Protein AF-A0A6N6WRE5-F1 (afdb_monomer)

Foldseek 3Di:
DQVVQQQDDDPPVCNVCHGPNRVVVVVVVVVVVVVVVCVVPVVVVVVVLLVLLVCLQVVQLVSLVVLLVVLVVCVVVPCSCSSLVCQAQNPSHHHRHPVVVCVVCVVVVVPDPDDCCVVPVSCLNVCSVVVVPPPPPPSD

Secondary structure (DSSP, 8-state):
-HHHHTT-PPPGGGGGGTTHHHHHHHHHHHHHHHHHHHHHHHHHHHHHHHHHHHHHHHTHHHHHHHHHHHHHHHGGGTTHHHHHHHHHTSTTTSTT-HHHHHHHHHHHHHH--S-HHHH-GGGGGGGGGGGGSTT-TT--

Mean predicted aligned error: 8.56 Å

Solvent-accessible surface area (backbone atoms only — not comparable to full-atom values): 7954 Å² total; per-residue (Å²): 106,56,100,75,38,32,88,46,86,56,61,82,94,49,47,89,40,45,31,67,57,43,28,49,57,54,46,52,64,50,46,55,56,50,50,56,51,43,67,68,48,45,60,58,53,49,52,50,52,51,51,48,40,52,47,34,63,75,47,47,48,61,13,45,50,52,51,48,51,50,36,61,73,23,50,92,74,60,55,21,55,70,57,53,44,32,36,42,59,23,62,57,68,36,78,62,1,47,58,51,46,49,66,73,43,47,67,61,59,72,74,48,90,67,58,59,66,78,79,41,57,68,55,49,62,71,47,54,85,51,66,82,56,81,79,66,91,70,64,103

InterPro domains:
  IPR003352 Phosphotransferase system, EIIC [PF02378] (1-139)
  IPR013013 Phosphotransferase system, EIIC component, type 1 [PS51103] (1-140)
  IPR050429 Phosphotransferase System Glucose-Specific EIICBA [PTHR30009] (1-139)

pLDDT: mean 83.6, std 12.48, range [40.41, 95.88]

Organism: Escherichia coli (NCBI:txid562)

Sequence (140 aa):
LHNRLFDKKLPVFLGIFQGTSYVVIIAFLVMIHCAWLTLLGWPKVQMGIESLQAFLRSAGALGVWVYTFLERILIPTGLHHFIYGQFIFGPAAVEGGIQMYWAQHLQEFSLSAEPLKSLFPEGGFALHGNSKIFGAVGIS

Nearest PDB structures (foldseek):
  7x9s-assembly1_A  TM=2.521E-01  e=9.474E+00  Listeria monocytogenes

Structure (mmCIF, N/CA/C/O backbone):
data_AF-A0A6N6WRE5-F1
#
_entry.id   AF-A0A6N6WRE5-F1
#
loop_
_atom_site.group_PDB
_atom_site.id
_atom_site.type_symbol
_atom_site.label_atom_id
_atom_site.label_alt_id
_atom_site.label_comp_id
_atom_site.label_asym_id
_atom_site.label_entity_id
_atom_site.label_seq_id
_atom_site.pdbx_PDB_ins_code
_atom_site.Cartn_x
_atom_site.Cartn_y
_atom_site.Cartn_z
_atom_site.occupancy
_atom_site.B_iso_or_equiv
_atom_site.auth_seq_id
_atom_site.auth_comp_id
_atom_site.auth_asym_id
_atom_site.auth_atom_id
_atom_site.pdbx_PDB_model_num
ATOM 1 N N . LEU A 1 1 ? -19.683 2.654 17.064 1.00 85.50 1 LEU A N 1
ATOM 2 C CA . LEU A 1 1 ? -19.979 2.075 18.399 1.00 85.50 1 LEU A CA 1
ATOM 3 C C . LEU A 1 1 ? -19.751 3.084 19.518 1.00 85.50 1 LEU A C 1
ATOM 5 O O . LEU A 1 1 ? -20.697 3.359 20.241 1.00 85.50 1 LEU A O 1
ATOM 9 N N . HIS A 1 2 ? -18.561 3.688 19.603 1.00 88.38 2 HIS A N 1
ATOM 10 C CA . HIS A 1 2 ? -18.204 4.670 20.636 1.00 88.38 2 HIS A CA 1
ATOM 11 C C . HIS A 1 2 ? -19.246 5.786 20.833 1.00 88.38 2 HIS A C 1
ATOM 13 O O . HIS A 1 2 ? -19.867 5.849 21.887 1.00 88.38 2 HIS A O 1
ATOM 19 N N . ASN A 1 3 ? -19.556 6.553 19.780 1.00 89.31 3 ASN A N 1
ATOM 20 C CA . ASN A 1 3 ? -20.493 7.691 19.836 1.00 89.31 3 ASN A CA 1
ATOM 21 C C . ASN A 1 3 ? -21.920 7.344 20.304 1.00 89.31 3 ASN A C 1
ATOM 23 O O . ASN A 1 3 ? -22.699 8.245 20.579 1.00 89.31 3 ASN A O 1
ATOM 27 N N . ARG A 1 4 ? -22.299 6.058 20.338 1.00 86.50 4 ARG A N 1
ATOM 28 C CA . ARG A 1 4 ? -23.635 5.615 20.773 1.00 86.50 4 ARG A CA 1
ATOM 29 C C . ARG A 1 4 ? -23.640 4.893 22.119 1.00 86.50 4 ARG A C 1
ATOM 31 O O . ARG A 1 4 ? -24.689 4.825 22.747 1.00 86.50 4 ARG A O 1
ATOM 38 N N . LEU A 1 5 ? -22.524 4.288 22.521 1.00 89.06 5 LEU A N 1
ATOM 39 C CA . LEU A 1 5 ? -22.469 3.395 23.684 1.00 89.06 5 LEU A CA 1
ATOM 40 C C . LEU A 1 5 ? -21.668 3.977 24.851 1.00 89.06 5 LEU A C 1
ATOM 42 O O . LEU A 1 5 ? -21.812 3.475 25.958 1.00 89.06 5 LEU A O 1
ATOM 46 N N . PHE A 1 6 ? -20.871 5.024 24.627 1.00 87.19 6 PHE A N 1
ATOM 47 C CA . PHE A 1 6 ? -20.009 5.609 25.653 1.00 87.19 6 PHE A CA 1
ATOM 48 C C . PHE A 1 6 ? -20.802 6.198 26.834 1.00 87.19 6 PHE A C 1
ATOM 50 O O . PHE A 1 6 ? -20.619 5.763 27.965 1.00 87.19 6 PHE A O 1
ATOM 57 N N . ASP A 1 7 ? -21.761 7.091 26.573 1.00 85.88 7 ASP A N 1
ATOM 58 C CA . ASP A 1 7 ? -22.570 7.738 27.624 1.00 85.88 7 ASP A CA 1
ATOM 59 C C . ASP A 1 7 ? -23.784 6.905 28.077 1.00 85.88 7 ASP A C 1
ATOM 61 O O . ASP A 1 7 ? -24.678 7.390 28.779 1.00 85.88 7 ASP A O 1
ATOM 65 N N . LYS A 1 8 ? -23.869 5.634 27.661 1.00 84.31 8 LYS A N 1
ATOM 66 C CA . LYS A 1 8 ? -25.026 4.795 27.972 1.00 84.31 8 LYS A CA 1
ATOM 67 C C . LYS A 1 8 ? -24.986 4.369 29.440 1.00 84.31 8 LYS A C 1
ATOM 69 O O . LYS A 1 8 ? -24.153 3.559 29.843 1.00 84.31 8 LYS A O 1
ATOM 74 N N . LYS A 1 9 ? -25.944 4.862 30.231 1.00 82.25 9 LYS A N 1
ATOM 75 C CA . LYS A 1 9 ? -26.107 4.444 31.629 1.00 82.25 9 LYS A CA 1
ATOM 76 C C . LYS A 1 9 ? -26.577 2.991 31.707 1.00 82.25 9 LYS A C 1
ATOM 78 O O . LYS A 1 9 ? -27.608 2.621 31.147 1.00 82.25 9 LYS A O 1
ATOM 83 N N . LEU A 1 10 ? -25.802 2.182 32.419 1.00 83.25 10 LEU A N 1
ATOM 84 C CA . LEU A 1 10 ? -26.109 0.795 32.761 1.00 83.25 10 LEU A CA 1
ATOM 85 C C . LEU A 1 10 ? -26.764 0.707 34.152 1.00 83.25 10 LEU A C 1
ATOM 87 O O . LEU A 1 10 ? -26.573 1.613 34.968 1.00 83.25 10 LEU A O 1
ATOM 91 N N . PRO A 1 11 ? -27.501 -0.378 34.451 1.00 84.56 11 PRO A N 1
ATOM 92 C CA . PRO A 1 11 ? -28.032 -0.639 35.789 1.00 84.56 11 PRO A CA 1
ATOM 93 C C . PRO A 1 11 ? -26.937 -0.619 36.864 1.00 84.56 11 PRO A C 1
ATOM 95 O O . PRO A 1 11 ? -25.784 -0.931 36.575 1.00 84.56 11 PRO A O 1
ATOM 98 N N . VAL A 1 12 ? -27.304 -0.318 38.115 1.00 79.56 12 VAL A N 1
ATOM 99 C CA . VAL A 1 12 ? -26.364 -0.095 39.236 1.00 79.56 12 VAL A CA 1
ATOM 100 C C . VAL A 1 12 ? -25.351 -1.239 39.410 1.00 79.56 12 VAL A C 1
ATOM 102 O O . VAL A 1 12 ? -24.171 -0.982 39.623 1.00 79.56 12 VAL A O 1
ATOM 105 N N . PHE A 1 13 ? -25.769 -2.493 39.223 1.00 82.38 13 PHE A N 1
ATOM 106 C CA . PHE A 1 13 ? -24.895 -3.669 39.342 1.00 82.38 13 PHE A CA 1
ATOM 107 C C . PHE A 1 13 ? -23.854 -3.810 38.209 1.00 82.38 13 PHE A C 1
ATOM 109 O O . PHE A 1 13 ? -22.841 -4.476 38.393 1.00 82.38 13 PHE A O 1
ATOM 116 N N . LEU A 1 14 ? -24.066 -3.166 37.055 1.00 81.56 14 LEU A N 1
ATOM 117 C CA . LEU A 1 14 ? -23.109 -3.087 35.938 1.00 81.56 14 LEU A CA 1
ATOM 118 C C . LEU A 1 14 ? -22.449 -1.705 35.834 1.00 81.56 14 LEU A C 1
ATOM 120 O O . LEU A 1 14 ? -21.769 -1.421 34.847 1.00 81.56 14 LEU A O 1
ATOM 124 N N . GLY A 1 15 ? -22.636 -0.839 36.837 1.00 78.75 15 GLY A N 1
ATOM 125 C CA . GLY A 1 15 ? -22.109 0.528 36.847 1.00 78.75 15 GLY A CA 1
ATOM 126 C C . GLY A 1 15 ? -20.594 0.594 36.636 1.00 78.75 15 GLY A C 1
ATOM 127 O O . GLY A 1 15 ? -20.116 1.492 35.951 1.00 78.75 15 GLY A O 1
ATOM 128 N N . ILE A 1 16 ? -19.858 -0.411 37.123 1.00 83.69 16 ILE A N 1
ATOM 129 C CA . ILE A 1 16 ? -18.397 -0.531 36.976 1.00 83.69 16 ILE A CA 1
ATOM 130 C C . ILE A 1 16 ? -17.920 -0.679 35.522 1.00 83.69 16 ILE A C 1
ATOM 132 O O . ILE A 1 16 ? -16.762 -0.397 35.231 1.00 83.69 16 ILE A O 1
ATOM 136 N N . PHE A 1 17 ? -18.789 -1.114 34.604 1.00 84.69 17 PHE A N 1
ATOM 137 C CA . PHE A 1 17 ? -18.437 -1.322 33.197 1.00 84.69 17 PHE A CA 1
ATOM 138 C C . PHE A 1 17 ? -18.861 -0.163 32.288 1.00 84.69 17 PHE A C 1
ATOM 140 O O . PHE A 1 17 ? -18.645 -0.252 31.084 1.00 84.69 17 PHE A O 1
ATOM 147 N N . GLN A 1 18 ? -19.459 0.912 32.811 1.00 85.12 18 GLN A N 1
ATOM 148 C CA . GLN A 1 18 ? -19.885 2.065 32.004 1.00 85.12 18 GLN A CA 1
ATOM 149 C C . GLN A 1 18 ? -18.706 2.785 31.319 1.00 85.12 18 GLN A C 1
ATOM 151 O O . GLN A 1 18 ? -17.546 2.633 31.702 1.00 85.12 18 GLN A O 1
ATOM 156 N N . GLY A 1 19 ? -19.000 3.580 30.285 1.00 86.69 19 GLY A N 1
ATOM 157 C CA . GLY A 1 19 ? -17.9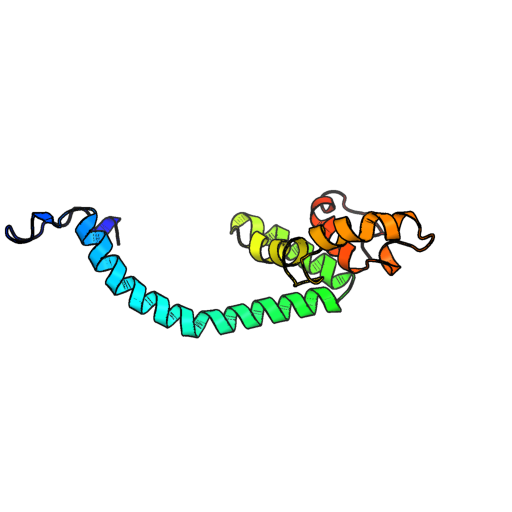82 4.298 29.516 1.00 86.69 19 GLY A CA 1
ATOM 158 C C . GLY A 1 19 ? -17.229 3.386 28.545 1.00 86.69 19 GLY A C 1
ATOM 159 O O . GLY A 1 19 ? -17.821 2.553 27.854 1.00 86.69 19 GLY A O 1
ATOM 160 N N . THR A 1 20 ? -15.905 3.540 28.480 1.00 89.44 20 THR A N 1
ATOM 161 C CA . THR A 1 20 ? -15.040 2.844 27.513 1.00 89.44 20 THR A CA 1
ATOM 162 C C . THR A 1 20 ? -15.145 1.321 27.600 1.00 89.44 20 THR A C 1
ATOM 164 O O . THR A 1 20 ? -15.214 0.660 26.564 1.00 89.44 20 THR A O 1
ATOM 167 N N . SER A 1 21 ? -15.212 0.754 28.808 1.00 90.19 21 SER A N 1
ATOM 168 C CA . SER A 1 21 ? -15.256 -0.701 29.012 1.00 90.19 21 SER A CA 1
ATOM 169 C C . SER A 1 21 ? -16.469 -1.340 28.330 1.00 90.19 21 SER A C 1
ATOM 171 O O . SER A 1 21 ? -16.330 -2.336 27.621 1.00 90.19 21 SER A O 1
ATOM 173 N N . TYR A 1 22 ? -17.649 -0.728 28.447 1.00 89.75 22 TYR A N 1
ATOM 174 C CA . TYR A 1 22 ? -18.863 -1.190 27.775 1.00 89.75 22 TYR A CA 1
ATOM 175 C C . TYR A 1 22 ? -18.748 -1.103 26.249 1.00 89.75 22 TYR A C 1
ATOM 177 O O . TYR A 1 22 ? -19.135 -2.039 25.546 1.00 89.75 22 TYR A O 1
ATOM 185 N N . VAL A 1 23 ? -18.167 -0.017 25.724 1.00 92.69 23 VAL A N 1
ATOM 186 C CA . VAL A 1 23 ? -17.923 0.131 24.279 1.00 92.69 23 VAL A CA 1
ATOM 187 C C . VAL A 1 23 ? -17.030 -0.996 23.768 1.00 92.69 23 VAL A C 1
ATOM 189 O O . VAL A 1 23 ? -17.345 -1.578 22.732 1.00 92.69 23 VAL A O 1
ATOM 192 N N . VAL A 1 24 ? -15.951 -1.322 24.485 1.00 92.44 24 VAL A N 1
ATOM 193 C CA . VAL A 1 24 ? -14.999 -2.374 24.097 1.00 92.44 24 VAL A CA 1
ATOM 194 C C . VAL A 1 24 ? -15.650 -3.755 24.128 1.00 92.44 24 VAL A C 1
ATOM 196 O O . VAL A 1 24 ? -15.490 -4.505 23.169 1.00 92.44 24 VAL A O 1
ATOM 199 N N . ILE A 1 25 ? -16.435 -4.081 25.159 1.00 92.44 25 ILE A N 1
ATOM 200 C CA . ILE A 1 25 ? -17.138 -5.375 25.258 1.00 92.44 25 ILE A CA 1
ATOM 201 C C . ILE A 1 25 ? -18.079 -5.575 24.065 1.00 92.44 25 ILE A C 1
ATOM 203 O O . ILE A 1 25 ? -18.056 -6.615 23.408 1.00 92.44 25 ILE A O 1
ATOM 207 N N . ILE A 1 26 ? -18.894 -4.567 23.748 1.00 93.56 26 ILE A N 1
ATOM 208 C CA . ILE A 1 26 ? -19.810 -4.655 22.607 1.00 93.56 26 ILE A CA 1
ATOM 209 C C . ILE A 1 26 ? -19.036 -4.661 21.287 1.00 93.56 26 ILE A C 1
ATOM 211 O O . ILE A 1 26 ? -19.379 -5.419 20.381 1.00 93.56 26 ILE A O 1
ATOM 215 N N . ALA A 1 27 ? -17.976 -3.858 21.170 1.00 94.50 27 ALA A N 1
ATOM 216 C CA . ALA A 1 27 ? -17.115 -3.863 19.994 1.00 94.50 27 ALA A CA 1
ATOM 217 C C . ALA A 1 27 ? -16.486 -5.231 19.757 1.00 94.50 27 ALA A C 1
ATOM 219 O O . ALA A 1 27 ? -16.507 -5.684 18.6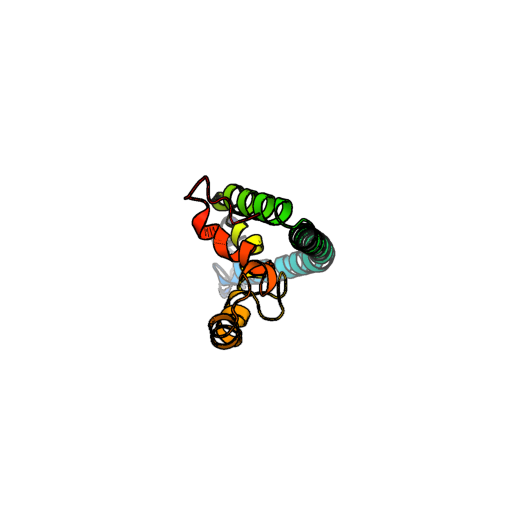22 1.00 94.50 27 ALA A O 1
ATOM 220 N N . PHE A 1 28 ? -16.022 -5.928 20.791 1.00 95.00 28 PHE A N 1
ATOM 221 C CA . PHE A 1 28 ? -15.485 -7.280 20.666 1.00 95.00 28 PHE A CA 1
ATOM 222 C C . PHE A 1 28 ? -16.500 -8.241 20.025 1.00 95.00 28 PHE A C 1
ATOM 224 O O . PHE A 1 28 ? -16.187 -8.892 19.031 1.00 95.00 28 PHE A O 1
ATOM 231 N N . LEU A 1 29 ? -17.745 -8.258 20.513 1.00 94.88 29 LEU A N 1
ATOM 232 C CA . LEU A 1 29 ? -18.807 -9.108 19.957 1.00 94.88 29 LEU A CA 1
ATOM 233 C C . LEU A 1 29 ? -19.158 -8.749 18.503 1.00 94.88 29 LEU A C 1
ATOM 235 O O . LEU A 1 29 ? -19.385 -9.630 17.670 1.00 94.88 29 LEU A O 1
ATOM 239 N N . VAL A 1 30 ? -19.183 -7.455 18.174 1.00 95.69 30 VAL A N 1
ATOM 240 C CA . VAL A 1 30 ? -19.415 -6.985 16.799 1.00 95.69 30 VAL A CA 1
ATOM 241 C C . VAL A 1 30 ? -18.238 -7.351 15.891 1.00 95.69 30 VAL A C 1
ATOM 243 O O . VAL A 1 30 ? -18.446 -7.796 14.764 1.00 95.69 30 VAL A O 1
ATOM 246 N N . MET A 1 31 ? -17.007 -7.227 16.385 1.00 95.56 31 MET A N 1
ATOM 247 C CA . MET A 1 31 ? -15.796 -7.511 15.619 1.00 95.56 31 MET A CA 1
ATOM 248 C C . MET A 1 31 ? -15.667 -8.985 15.241 1.00 95.56 31 MET A C 1
ATOM 250 O O . MET A 1 31 ? -15.096 -9.259 14.193 1.00 95.56 31 MET A O 1
ATOM 254 N N . ILE A 1 32 ? -16.247 -9.920 16.001 1.00 95.88 32 ILE A N 1
ATOM 255 C CA . ILE A 1 32 ? -16.324 -11.338 15.602 1.00 95.88 32 ILE A CA 1
ATOM 256 C C . ILE A 1 32 ? -17.085 -11.489 14.276 1.00 95.88 32 ILE A C 1
ATOM 258 O O . ILE A 1 32 ? -16.618 -12.165 13.360 1.00 95.88 32 ILE A O 1
ATOM 262 N N . HIS A 1 33 ? -18.226 -10.812 14.138 1.00 94.62 33 HIS A N 1
ATOM 263 C CA . HIS A 1 33 ? -19.023 -10.851 12.911 1.00 94.62 33 HIS A CA 1
ATOM 264 C C . HIS A 1 33 ? -18.301 -10.145 11.760 1.00 94.62 33 HIS A C 1
ATOM 266 O O . HIS A 1 33 ? -18.250 -10.670 10.649 1.00 94.62 33 HIS A O 1
ATOM 272 N N . CYS A 1 34 ? -17.686 -8.987 12.028 1.00 95.69 34 CYS A N 1
ATOM 273 C CA . CYS A 1 34 ? -16.859 -8.298 11.039 1.00 95.69 34 CYS A CA 1
ATOM 274 C C . CYS A 1 34 ? -15.694 -9.179 10.568 1.00 95.69 34 CYS A C 1
ATOM 276 O O . CYS A 1 34 ? -15.450 -9.258 9.371 1.00 95.69 34 CYS A O 1
ATOM 278 N N . ALA A 1 35 ? -15.004 -9.871 11.477 1.00 95.00 35 ALA A N 1
ATOM 279 C CA . ALA A 1 35 ? -13.900 -10.765 11.143 1.00 95.00 35 ALA A CA 1
ATOM 280 C C . ALA A 1 35 ? -14.365 -11.919 10.250 1.00 95.00 35 ALA A C 1
ATOM 282 O O . ALA A 1 35 ? -13.709 -12.221 9.257 1.00 95.00 35 ALA A O 1
ATOM 283 N N . TRP A 1 36 ? -15.521 -12.513 10.550 1.00 95.75 36 TRP A N 1
ATOM 284 C CA . TRP A 1 36 ? -16.106 -13.567 9.725 1.00 95.75 36 TRP A CA 1
ATOM 285 C C . TRP A 1 36 ? -16.462 -13.078 8.311 1.00 95.75 36 TRP A C 1
ATOM 287 O O . TRP A 1 36 ? -16.140 -13.741 7.327 1.00 95.75 36 TRP A O 1
ATOM 297 N N . LEU A 1 37 ? -17.053 -11.886 8.185 1.00 95.44 37 LEU A N 1
ATOM 298 C CA . LEU A 1 37 ? -17.344 -11.282 6.879 1.00 95.44 37 LEU A CA 1
ATOM 299 C C . LEU A 1 37 ? -16.066 -10.954 6.100 1.00 95.44 37 LEU A C 1
ATOM 301 O O . LEU A 1 37 ? -15.977 -11.246 4.907 1.00 95.44 37 LEU A O 1
ATOM 305 N N . THR A 1 38 ? -15.064 -10.387 6.771 1.00 95.19 38 THR A N 1
ATOM 306 C CA . THR A 1 38 ? -13.765 -10.077 6.165 1.00 95.19 38 THR A CA 1
ATOM 307 C C . THR A 1 38 ? -13.057 -11.348 5.713 1.00 95.19 38 THR A C 1
ATOM 309 O O . THR A 1 38 ? -12.529 -11.369 4.610 1.00 95.19 38 THR A O 1
ATOM 312 N N . LEU A 1 39 ? -13.109 -12.435 6.486 1.00 94.88 39 LEU A N 1
ATOM 313 C CA . LEU A 1 39 ? -12.524 -13.724 6.108 1.00 94.88 39 LEU A CA 1
ATOM 314 C C . LEU A 1 39 ? -13.084 -14.251 4.777 1.00 94.88 39 LEU A C 1
ATOM 316 O O . LEU A 1 39 ? -12.340 -14.817 3.984 1.00 94.88 39 LEU A O 1
ATOM 320 N N . LEU A 1 40 ? -14.377 -14.054 4.515 1.00 93.00 40 LEU A N 1
ATOM 321 C CA . LEU A 1 40 ? -15.026 -14.521 3.286 1.00 93.00 40 LEU A CA 1
ATOM 322 C C . LEU A 1 40 ? -14.877 -13.540 2.115 1.00 93.00 40 LEU A C 1
ATOM 324 O O . LEU A 1 40 ? -14.777 -13.954 0.958 1.00 93.00 40 LEU A O 1
ATOM 328 N N . GLY A 1 41 ? -14.904 -12.236 2.399 1.00 94.25 41 GLY A N 1
ATOM 329 C CA . GLY A 1 41 ? -14.877 -11.184 1.383 1.00 94.25 41 GLY A CA 1
ATOM 330 C C . GLY A 1 41 ? -13.470 -10.788 0.944 1.00 94.25 41 GLY A C 1
ATOM 331 O O . GLY A 1 41 ? -13.217 -10.632 -0.252 1.00 94.25 41 GLY A O 1
ATOM 332 N N . TRP A 1 42 ? -12.543 -10.656 1.893 1.00 93.44 42 TRP A N 1
ATOM 333 C CA . TRP A 1 42 ? -11.187 -10.167 1.644 1.00 93.44 42 TRP A CA 1
ATOM 334 C C . TRP A 1 42 ? -10.394 -11.013 0.643 1.00 93.44 42 TRP A C 1
ATOM 336 O O . TRP A 1 42 ? -9.777 -10.409 -0.230 1.00 93.44 42 TRP A O 1
ATOM 346 N N . PRO A 1 43 ? -10.455 -12.364 0.644 1.00 93.88 43 PRO A N 1
ATOM 347 C CA . PRO A 1 43 ? -9.744 -13.165 -0.354 1.00 93.88 43 PRO A CA 1
ATOM 348 C C . PRO A 1 43 ? -10.119 -12.811 -1.798 1.00 93.88 43 PRO A C 1
ATOM 350 O O . PRO A 1 43 ? -9.272 -12.839 -2.682 1.00 93.88 43 PRO A O 1
ATOM 353 N N . LYS A 1 44 ? -11.373 -12.416 -2.057 1.00 93.19 44 LYS A N 1
ATOM 354 C CA . LYS A 1 44 ? -11.806 -11.992 -3.400 1.00 93.19 44 LYS A CA 1
ATOM 355 C C . LYS A 1 44 ? -11.202 -10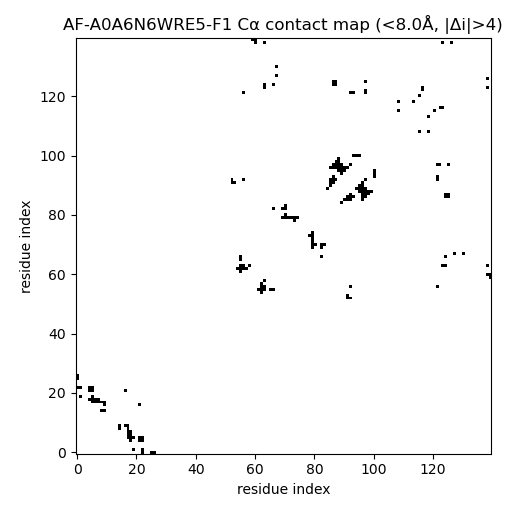.653 -3.802 1.00 93.19 44 LYS A C 1
ATOM 357 O O . LYS A 1 44 ? -10.791 -10.486 -4.946 1.00 93.19 44 LYS A O 1
ATOM 362 N N . VAL A 1 45 ? -11.136 -9.716 -2.858 1.00 90.94 45 VAL A N 1
ATOM 363 C CA . VAL A 1 45 ? -10.476 -8.419 -3.059 1.00 90.94 45 VAL A CA 1
ATOM 364 C C . VAL A 1 45 ? -8.981 -8.629 -3.294 1.00 90.94 45 VAL A C 1
ATOM 366 O O . VAL A 1 45 ? -8.435 -8.070 -4.240 1.00 90.94 45 VAL A O 1
ATOM 369 N N . GLN A 1 46 ? -8.352 -9.497 -2.500 1.00 89.38 46 GLN A N 1
ATOM 370 C CA . GLN A 1 46 ? -6.947 -9.873 -2.627 1.00 89.38 46 GLN A CA 1
ATOM 371 C C . GLN A 1 46 ? -6.638 -10.466 -4.009 1.00 89.38 46 GLN A C 1
ATOM 373 O O . GLN A 1 46 ? -5.726 -9.985 -4.672 1.00 89.38 46 GLN A O 1
ATOM 378 N N . MET A 1 47 ? -7.442 -11.417 -4.499 1.00 91.75 47 MET A N 1
ATOM 379 C CA . MET A 1 47 ? -7.293 -11.949 -5.864 1.00 91.75 47 MET A CA 1
ATOM 380 C C . MET A 1 47 ? -7.425 -10.854 -6.933 1.00 91.75 47 MET A C 1
ATOM 382 O O . MET A 1 47 ? -6.700 -10.857 -7.925 1.00 91.75 47 MET A O 1
ATOM 386 N N . GLY A 1 48 ? -8.331 -9.891 -6.733 1.00 90.19 48 GLY A N 1
ATOM 387 C CA . GLY A 1 48 ? -8.458 -8.729 -7.613 1.00 90.19 48 GLY A CA 1
ATOM 388 C C . GLY A 1 48 ? -7.182 -7.882 -7.639 1.00 90.19 48 GLY A C 1
ATOM 389 O O . GLY A 1 48 ? -6.689 -7.547 -8.716 1.00 90.19 48 GLY A O 1
ATOM 390 N N . ILE A 1 49 ? -6.606 -7.593 -6.472 1.00 89.12 49 ILE A N 1
ATOM 391 C CA . ILE A 1 49 ? -5.342 -6.855 -6.343 1.00 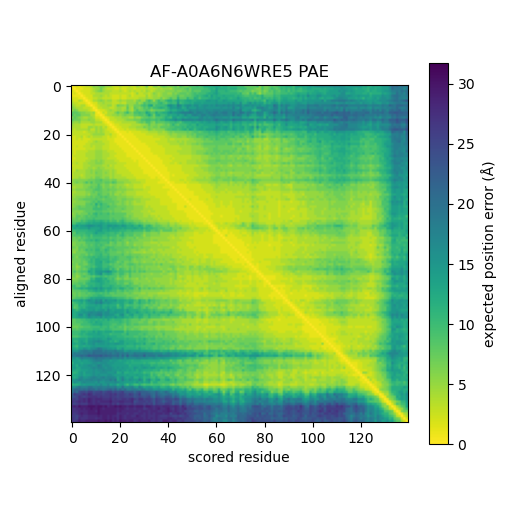89.12 49 ILE A CA 1
ATOM 392 C C . ILE A 1 49 ? -4.194 -7.621 -7.016 1.00 89.12 49 ILE A C 1
ATOM 394 O O . ILE A 1 49 ? -3.445 -7.030 -7.789 1.00 89.12 49 ILE A O 1
ATOM 398 N N . GLU A 1 50 ? -4.078 -8.927 -6.788 1.00 89.56 50 GLU A N 1
ATOM 399 C CA . GLU A 1 50 ? -3.049 -9.775 -7.406 1.00 89.56 50 GLU A CA 1
ATOM 400 C C . GLU A 1 50 ? -3.177 -9.811 -8.933 1.00 89.56 50 GLU A C 1
ATOM 402 O O . GLU A 1 50 ? -2.179 -9.681 -9.645 1.00 89.56 50 GLU A O 1
ATOM 407 N N . SER A 1 51 ? -4.404 -9.906 -9.456 1.00 90.44 51 SER A N 1
ATOM 408 C CA . SER A 1 51 ? -4.653 -9.862 -10.901 1.00 90.44 51 SER A CA 1
ATOM 409 C C . SER A 1 51 ? -4.253 -8.519 -11.516 1.00 90.44 51 SER A C 1
ATOM 411 O O . SER A 1 51 ? -3.636 -8.485 -12.581 1.00 90.44 51 SER A O 1
ATOM 413 N N . LEU A 1 52 ? -4.517 -7.412 -10.813 1.00 89.81 52 LEU A N 1
ATOM 414 C CA . LEU A 1 52 ? -4.084 -6.082 -11.221 1.00 89.81 52 LEU A CA 1
ATOM 415 C C . LEU A 1 52 ? -2.555 -5.984 -11.217 1.00 89.81 52 LEU A C 1
ATOM 417 O O . LEU A 1 52 ? -1.978 -5.498 -12.182 1.00 89.81 52 LEU A O 1
ATOM 421 N N . GLN A 1 53 ? -1.881 -6.481 -10.181 1.00 89.31 53 GLN A N 1
ATOM 422 C CA . GLN A 1 53 ? -0.415 -6.496 -10.114 1.00 89.31 53 GLN A CA 1
ATOM 423 C C . GLN A 1 53 ? 0.209 -7.324 -11.246 1.00 89.31 53 GLN A C 1
ATOM 425 O O . GLN A 1 53 ? 1.195 -6.904 -11.852 1.00 89.31 53 GLN A O 1
ATOM 430 N N . ALA A 1 54 ? -0.364 -8.488 -11.560 1.00 89.25 54 ALA A N 1
ATOM 431 C CA . ALA A 1 54 ? 0.069 -9.319 -12.683 1.00 89.25 54 ALA A CA 1
ATOM 432 C C . ALA A 1 54 ? -0.135 -8.610 -14.033 1.00 89.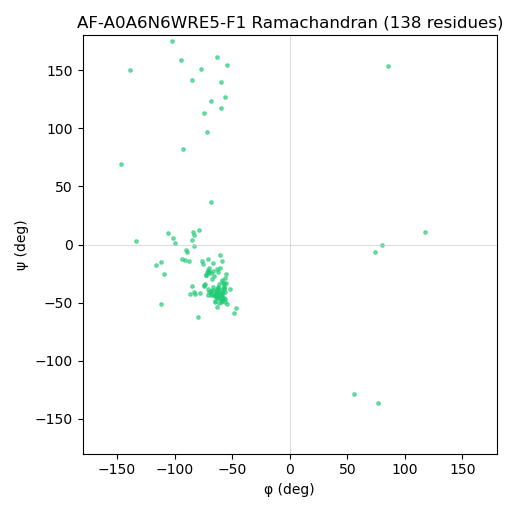25 54 ALA A C 1
ATOM 434 O O . ALA A 1 54 ? 0.757 -8.623 -14.886 1.00 89.25 54 ALA A O 1
ATOM 435 N N . PHE A 1 55 ? -1.273 -7.935 -14.213 1.00 89.81 55 PHE A N 1
ATOM 436 C CA . PHE A 1 55 ? -1.531 -7.110 -15.392 1.00 89.81 55 PHE A CA 1
ATOM 437 C C . PHE A 1 55 ? -0.496 -5.990 -15.533 1.00 89.81 55 PHE A C 1
ATOM 439 O O . PHE A 1 55 ? 0.107 -5.850 -16.592 1.00 89.81 55 PHE A O 1
ATOM 446 N N . LEU A 1 56 ? -0.242 -5.232 -14.463 1.00 88.25 56 LEU A N 1
ATOM 447 C CA . LEU A 1 56 ? 0.705 -4.118 -14.484 1.00 88.25 56 LEU A CA 1
ATOM 448 C C . LEU A 1 56 ? 2.113 -4.580 -14.876 1.00 88.25 56 LEU A C 1
ATOM 450 O O . LEU A 1 56 ? 2.702 -3.975 -15.763 1.00 88.25 56 LEU A O 1
ATOM 454 N N . ARG A 1 57 ? 2.613 -5.683 -14.307 1.00 85.56 57 ARG A N 1
ATOM 455 C CA . ARG A 1 57 ? 3.910 -6.262 -14.697 1.00 85.56 57 ARG A CA 1
ATOM 456 C C . ARG A 1 57 ? 3.961 -6.700 -16.160 1.00 85.56 57 ARG A C 1
ATOM 458 O O . ARG A 1 57 ? 4.881 -6.354 -16.890 1.00 85.56 57 ARG A O 1
ATOM 465 N N . SER A 1 58 ? 2.964 -7.468 -16.600 1.00 86.81 58 SER A N 1
ATOM 466 C CA . SER A 1 58 ? 2.963 -8.053 -17.950 1.00 86.81 58 SER A CA 1
ATOM 467 C C . SER A 1 58 ? 2.735 -7.031 -19.070 1.00 86.81 58 SER A C 1
ATOM 469 O O . SER A 1 58 ? 3.123 -7.275 -20.210 1.00 86.81 58 SER A O 1
ATOM 471 N N . ALA A 1 59 ? 2.136 -5.877 -18.763 1.00 83.81 59 ALA A N 1
ATOM 472 C CA . ALA A 1 59 ? 1.781 -4.850 -19.741 1.00 83.81 59 ALA A CA 1
ATOM 473 C C . ALA A 1 59 ? 2.934 -3.895 -20.124 1.00 83.81 59 ALA A C 1
ATOM 475 O O . ALA A 1 59 ? 2.729 -2.997 -20.948 1.00 83.81 59 ALA A O 1
ATOM 476 N N . GLY A 1 60 ? 4.130 -4.044 -19.540 1.00 82.31 60 GLY A N 1
ATOM 477 C CA . GLY A 1 60 ? 5.306 -3.225 -19.861 1.00 82.31 60 GLY A CA 1
ATOM 478 C C . GLY A 1 60 ? 5.047 -1.721 -19.698 1.00 82.31 60 GLY A C 1
ATOM 479 O O . GLY A 1 60 ? 4.531 -1.279 -18.673 1.00 82.31 60 GLY A O 1
ATOM 480 N N . ALA A 1 61 ? 5.355 -0.920 -20.725 1.00 80.31 61 ALA A N 1
ATOM 481 C CA . ALA A 1 61 ? 5.189 0.539 -20.694 1.00 80.31 61 ALA A CA 1
ATOM 482 C C . ALA A 1 61 ? 3.747 0.995 -20.380 1.00 80.31 61 ALA A C 1
ATOM 484 O O . ALA A 1 61 ? 3.542 1.973 -19.657 1.00 80.31 61 ALA A O 1
ATOM 485 N N . LEU A 1 62 ? 2.736 0.270 -20.880 1.00 82.75 62 LEU A N 1
ATOM 486 C CA . LEU A 1 62 ? 1.332 0.542 -20.556 1.00 82.75 62 LEU A CA 1
ATOM 487 C C . LEU A 1 62 ? 1.055 0.259 -19.077 1.00 82.75 62 LEU A C 1
ATOM 489 O O . LEU A 1 62 ? 0.359 1.032 -18.422 1.00 82.75 62 LEU A O 1
ATOM 493 N N . GLY A 1 63 ? 1.643 -0.808 -18.539 1.00 84.94 63 GLY A N 1
ATOM 494 C CA . GLY A 1 63 ? 1.567 -1.157 -17.125 1.00 84.94 63 GLY A CA 1
ATOM 495 C C . GLY A 1 63 ? 2.112 -0.056 -16.222 1.00 84.94 63 GLY A C 1
ATOM 496 O O . GLY A 1 63 ? 1.430 0.368 -15.291 1.00 84.94 63 GLY A O 1
ATOM 497 N N . VAL A 1 64 ? 3.286 0.492 -16.540 1.00 84.19 64 VAL A N 1
ATOM 498 C CA . VAL A 1 64 ? 3.884 1.606 -15.780 1.00 84.19 64 VAL A CA 1
ATOM 499 C C . VAL A 1 64 ? 3.013 2.868 -15.838 1.00 84.19 64 VAL A C 1
ATOM 501 O O . VAL A 1 64 ? 2.841 3.564 -14.829 1.00 84.19 64 VAL A O 1
ATOM 504 N N . TRP A 1 65 ? 2.399 3.157 -16.989 1.00 84.38 65 TRP A N 1
ATOM 505 C CA . TRP A 1 65 ? 1.460 4.274 -17.115 1.00 84.38 65 TRP A CA 1
ATOM 506 C C . TRP A 1 65 ? 0.202 4.075 -16.257 1.00 84.38 65 TRP A C 1
ATOM 508 O O . TRP A 1 65 ? -0.152 4.966 -15.482 1.00 84.38 65 TRP A O 1
ATOM 518 N N . VAL A 1 66 ? -0.444 2.903 -16.339 1.00 86.19 66 VAL A N 1
ATOM 519 C CA . VAL A 1 66 ? -1.649 2.588 -15.547 1.00 86.19 66 VAL A CA 1
ATOM 520 C C . VAL A 1 66 ? -1.332 2.614 -14.054 1.00 86.19 66 VAL A C 1
ATOM 522 O O . VAL A 1 66 ? -2.100 3.181 -13.281 1.00 86.19 66 VAL A O 1
ATOM 525 N N . TYR A 1 67 ? -0.185 2.069 -13.648 1.00 87.00 67 TYR A N 1
ATOM 526 C CA . TYR A 1 67 ? 0.307 2.135 -12.274 1.00 87.00 67 TYR A CA 1
ATOM 527 C C . TYR A 1 67 ? 0.378 3.591 -11.787 1.00 87.00 67 TYR A C 1
ATOM 529 O O . TYR A 1 67 ? -0.201 3.933 -10.756 1.00 87.00 67 TYR A O 1
ATOM 537 N N . THR A 1 68 ? 1.012 4.470 -12.569 1.00 84.38 68 THR A N 1
ATOM 538 C CA . THR A 1 68 ? 1.214 5.884 -12.205 1.00 84.38 68 THR A CA 1
ATOM 539 C C . THR A 1 68 ? -0.116 6.642 -12.149 1.00 84.38 68 THR A C 1
ATOM 541 O O . THR A 1 68 ? -0.327 7.505 -11.294 1.00 84.38 68 THR A O 1
ATOM 544 N N . PHE A 1 69 ? -1.043 6.317 -13.052 1.00 86.19 69 PHE A N 1
ATOM 545 C CA . PHE A 1 69 ? -2.393 6.872 -13.055 1.00 86.19 69 PHE A CA 1
ATOM 546 C C . PHE A 1 69 ? -3.185 6.458 -11.804 1.00 86.19 69 PHE A C 1
ATOM 548 O O . PHE A 1 69 ? -3.765 7.316 -11.131 1.00 86.19 69 PHE A O 1
ATOM 555 N N . LEU A 1 70 ? -3.177 5.164 -11.465 1.00 86.81 70 LEU A N 1
ATOM 556 C CA . LEU A 1 70 ? -3.874 4.623 -10.297 1.00 86.81 70 LEU A CA 1
ATOM 557 C C . LEU A 1 70 ? -3.309 5.173 -8.990 1.00 86.81 70 LEU A C 1
ATOM 559 O O . LEU A 1 70 ? -4.072 5.537 -8.098 1.00 86.81 70 LEU A O 1
ATOM 563 N N . GLU A 1 71 ? -1.989 5.293 -8.883 1.00 86.06 71 GLU A N 1
ATOM 564 C CA . GLU A 1 71 ? -1.356 5.902 -7.719 1.00 86.06 71 GLU A CA 1
ATOM 565 C C . GLU A 1 71 ? -1.892 7.320 -7.486 1.00 86.06 71 GLU A C 1
ATOM 567 O O . GLU A 1 71 ? -2.310 7.642 -6.376 1.00 86.06 71 GLU A O 1
ATOM 572 N N . ARG A 1 72 ? -1.981 8.143 -8.541 1.00 86.31 72 ARG A N 1
ATOM 573 C CA . ARG A 1 72 ? -2.426 9.542 -8.444 1.00 86.31 72 ARG A CA 1
ATOM 574 C C . ARG A 1 72 ? -3.899 9.703 -8.095 1.00 86.31 72 ARG A C 1
ATOM 576 O O . ARG A 1 72 ? -4.233 10.549 -7.266 1.00 86.31 72 ARG A O 1
ATOM 583 N N . ILE A 1 73 ? -4.784 8.918 -8.705 1.00 88.81 73 ILE A N 1
ATOM 584 C CA . ILE A 1 73 ? -6.226 9.029 -8.436 1.00 88.81 73 ILE A CA 1
ATOM 585 C C . ILE A 1 73 ? -6.593 8.503 -7.042 1.00 88.81 73 ILE A C 1
ATOM 587 O O . ILE A 1 73 ? -7.580 8.946 -6.456 1.00 88.81 73 ILE A O 1
ATOM 591 N N . LEU A 1 74 ? -5.781 7.600 -6.480 1.00 88.44 74 LEU A N 1
ATOM 592 C CA . LEU A 1 74 ? -6.001 7.011 -5.159 1.00 88.44 74 LEU A CA 1
ATOM 593 C C . LEU A 1 74 ? -5.360 7.804 -4.009 1.00 88.44 74 LEU A C 1
ATOM 595 O O . LEU A 1 74 ? -5.640 7.488 -2.849 1.00 88.44 74 LEU A O 1
ATOM 599 N N . ILE A 1 75 ? -4.576 8.854 -4.287 1.00 88.31 75 ILE A N 1
ATOM 600 C CA . ILE A 1 75 ? -4.045 9.785 -3.271 1.00 88.31 75 ILE A CA 1
ATOM 601 C C . ILE A 1 75 ? -5.124 10.247 -2.274 1.00 88.31 75 ILE A C 1
ATOM 603 O O . ILE A 1 75 ? -4.926 10.022 -1.079 1.00 88.31 75 ILE A O 1
ATOM 607 N N . PRO A 1 76 ? -6.278 10.817 -2.691 1.00 90.31 76 PRO A N 1
ATOM 608 C CA . PRO A 1 76 ? -7.288 11.327 -1.754 1.00 90.31 76 PRO A CA 1
ATOM 609 C C . PRO A 1 76 ? -7.901 10.248 -0.852 1.00 90.31 76 PRO A C 1
ATOM 611 O O . PRO A 1 76 ? -8.398 10.558 0.225 1.00 90.31 76 PRO A O 1
ATOM 614 N N . THR A 1 77 ? -7.867 8.984 -1.279 1.00 90.75 77 THR A N 1
ATOM 615 C CA . THR A 1 77 ? -8.402 7.853 -0.503 1.00 90.75 77 THR A CA 1
ATOM 616 C C . THR A 1 77 ? -7.365 7.203 0.415 1.00 90.75 77 THR A C 1
ATOM 618 O O . THR A 1 77 ? -7.723 6.373 1.244 1.00 90.75 77 THR A O 1
ATOM 621 N N . GLY A 1 78 ? -6.076 7.517 0.242 1.00 86.38 78 GLY A N 1
ATOM 622 C CA . GLY A 1 78 ? -4.972 6.809 0.895 1.00 86.38 78 GLY A CA 1
ATOM 623 C C . GLY A 1 78 ? -4.673 5.417 0.316 1.00 86.38 78 GLY A C 1
ATOM 624 O O . GLY A 1 78 ? -3.656 4.824 0.662 1.00 86.38 78 GLY A O 1
ATOM 625 N N . LEU A 1 79 ? -5.486 4.894 -0.611 1.00 87.75 79 LEU A N 1
ATOM 626 C CA . LEU A 1 79 ? -5.306 3.544 -1.165 1.00 87.75 79 LEU A CA 1
ATOM 627 C C . LEU A 1 79 ? -4.090 3.404 -2.093 1.00 87.75 79 LEU A C 1
ATOM 629 O O . LEU A 1 79 ? -3.682 2.287 -2.395 1.00 87.75 79 LEU A O 1
ATOM 633 N N . HIS A 1 80 ? -3.478 4.511 -2.516 1.00 86.94 80 HIS A N 1
ATOM 634 C CA . HIS A 1 80 ? -2.264 4.505 -3.337 1.00 86.94 80 HIS A CA 1
ATOM 635 C C . HIS A 1 80 ? -1.109 3.712 -2.690 1.00 86.94 80 HIS A C 1
ATOM 637 O O . HIS A 1 80 ? -0.336 3.081 -3.409 1.00 86.94 80 HIS A O 1
ATOM 643 N N . HIS A 1 81 ? -1.051 3.634 -1.353 1.00 86.62 81 HIS A N 1
ATOM 644 C CA . HIS A 1 81 ? -0.106 2.783 -0.619 1.00 86.62 81 HIS A CA 1
ATOM 645 C C . HIS A 1 81 ? -0.218 1.289 -0.963 1.00 86.62 81 HIS A C 1
ATOM 647 O O . HIS A 1 81 ? 0.796 0.593 -0.972 1.00 86.62 81 HIS A O 1
ATOM 653 N N . PHE A 1 82 ? -1.415 0.790 -1.293 1.00 84.31 82 PHE A N 1
ATOM 654 C CA . PHE A 1 82 ? -1.600 -0.601 -1.726 1.00 84.31 82 PHE A CA 1
ATOM 655 C C . PHE A 1 82 ? -1.060 -0.856 -3.133 1.00 84.31 82 PHE A C 1
ATOM 657 O O . PHE A 1 82 ? -0.686 -1.985 -3.444 1.00 84.31 82 PHE A O 1
ATOM 664 N N . ILE A 1 83 ? -1.003 0.186 -3.966 1.00 85.50 83 ILE A N 1
ATOM 665 C CA . ILE A 1 83 ? -0.448 0.107 -5.315 1.00 85.50 83 ILE A CA 1
ATOM 666 C C . ILE A 1 83 ? 1.074 0.164 -5.233 1.00 85.50 83 ILE A C 1
ATOM 668 O O . ILE A 1 83 ? 1.731 -0.817 -5.562 1.00 85.50 83 ILE A O 1
ATOM 672 N N . TYR A 1 84 ? 1.653 1.257 -4.727 1.00 85.38 84 TYR A N 1
ATOM 673 C CA . TYR A 1 84 ? 3.108 1.409 -4.769 1.00 85.38 84 TYR A CA 1
ATOM 674 C C . TYR A 1 84 ? 3.838 0.531 -3.750 1.00 85.38 84 TYR A C 1
ATOM 676 O O . TYR A 1 84 ? 4.915 0.008 -4.037 1.00 85.38 84 TYR A O 1
ATOM 684 N N . GLY A 1 85 ? 3.262 0.322 -2.562 1.00 86.81 85 GLY A N 1
ATOM 685 C CA . GLY A 1 85 ? 3.942 -0.383 -1.476 1.00 86.81 85 GLY A CA 1
ATOM 686 C C . GLY A 1 85 ? 4.289 -1.825 -1.840 1.00 86.81 85 GLY A C 1
ATOM 687 O O . GLY A 1 85 ? 5.375 -2.300 -1.518 1.00 86.81 85 GLY A O 1
ATOM 688 N N . GLN A 1 86 ? 3.407 -2.497 -2.580 1.00 86.50 86 GLN A N 1
ATOM 689 C CA . GLN A 1 86 ? 3.626 -3.874 -3.022 1.00 86.50 86 GLN A CA 1
ATOM 690 C C . GLN A 1 86 ? 4.685 -3.991 -4.125 1.00 86.50 86 GLN A C 1
ATOM 692 O O . GLN A 1 86 ? 5.326 -5.028 -4.217 1.00 86.50 86 GLN A O 1
ATOM 697 N N . PHE A 1 87 ? 4.907 -2.947 -4.926 1.00 88.12 87 PHE A N 1
ATOM 698 C CA . PHE A 1 87 ? 5.961 -2.928 -5.947 1.00 88.12 87 PHE A CA 1
ATOM 699 C C . PHE A 1 87 ? 7.322 -2.555 -5.346 1.00 88.12 87 PHE A C 1
ATOM 701 O O . PHE A 1 87 ? 8.337 -3.178 -5.651 1.00 88.12 87 PHE A O 1
ATOM 708 N N . ILE A 1 88 ? 7.355 -1.555 -4.463 1.00 87.25 88 ILE A N 1
ATOM 709 C CA . ILE A 1 88 ? 8.605 -1.043 -3.884 1.00 87.25 88 ILE A CA 1
ATOM 710 C C . ILE A 1 88 ? 9.148 -1.953 -2.782 1.00 87.25 88 ILE A C 1
ATOM 712 O O . ILE A 1 88 ? 10.353 -2.202 -2.746 1.00 87.25 88 ILE A O 1
ATOM 716 N N . PHE A 1 89 ? 8.271 -2.462 -1.913 1.00 87.62 89 PHE A N 1
ATOM 717 C CA . PHE A 1 89 ? 8.647 -3.250 -0.732 1.00 87.62 89 PHE A CA 1
ATOM 718 C C . PHE A 1 89 ? 8.136 -4.693 -0.764 1.00 87.62 89 PHE A C 1
ATOM 720 O O . PHE A 1 89 ? 8.590 -5.520 0.022 1.00 87.62 89 PHE A O 1
ATOM 727 N N . GLY A 1 90 ? 7.154 -4.988 -1.614 1.00 86.56 90 GLY A N 1
ATOM 728 C CA . GLY A 1 90 ? 6.533 -6.305 -1.710 1.00 86.56 90 GLY A CA 1
ATOM 729 C C . GLY A 1 90 ? 7.017 -7.113 -2.917 1.00 86.56 90 GLY A C 1
ATOM 730 O O . GLY A 1 90 ? 7.739 -6.605 -3.772 1.00 86.56 90 GLY A O 1
ATOM 731 N N . PRO A 1 91 ? 6.576 -8.374 -3.034 1.00 86.38 91 PRO A N 1
ATOM 732 C CA . PRO A 1 91 ? 6.977 -9.270 -4.114 1.00 86.38 91 PRO A CA 1
ATOM 733 C C . PRO A 1 91 ? 6.243 -9.000 -5.441 1.00 86.38 91 PRO A C 1
ATOM 735 O O . PRO A 1 91 ? 6.271 -9.839 -6.339 1.00 86.38 91 PRO A O 1
ATOM 738 N N . ALA A 1 92 ? 5.529 -7.874 -5.577 1.00 86.81 92 ALA A N 1
ATOM 739 C CA . ALA A 1 92 ? 4.648 -7.661 -6.723 1.00 86.81 92 ALA A CA 1
ATOM 740 C C . ALA A 1 92 ? 5.398 -7.410 -8.029 1.00 86.81 92 ALA A C 1
ATOM 742 O O . ALA A 1 92 ? 4.808 -7.659 -9.066 1.00 86.81 92 ALA A O 1
ATOM 743 N N . ALA A 1 93 ? 6.646 -6.934 -7.989 1.00 85.56 93 ALA A N 1
ATOM 744 C CA . ALA A 1 93 ? 7.505 -6.749 -9.164 1.00 85.56 93 ALA A CA 1
ATOM 745 C C . ALA A 1 93 ? 8.688 -7.726 -9.145 1.00 85.56 93 ALA A C 1
ATOM 747 O O . ALA A 1 93 ? 8.906 -8.473 -10.095 1.00 85.56 93 ALA A O 1
ATOM 748 N N . VAL A 1 94 ? 9.401 -7.761 -8.016 1.00 86.12 94 VAL A N 1
ATOM 749 C CA . VAL A 1 94 ? 10.582 -8.597 -7.780 1.00 86.12 94 VAL A CA 1
ATOM 750 C C . VAL A 1 94 ? 10.515 -9.160 -6.369 1.00 86.12 94 VAL A C 1
ATOM 752 O O . VAL A 1 94 ? 9.973 -8.504 -5.477 1.00 86.12 94 VAL A O 1
ATOM 755 N N . GLU A 1 95 ? 11.081 -10.343 -6.141 1.00 84.50 95 GLU A N 1
ATOM 756 C CA . GLU A 1 95 ? 11.169 -10.909 -4.794 1.00 84.50 95 GLU A CA 1
ATOM 757 C C . GLU A 1 95 ? 11.884 -9.942 -3.834 1.00 84.50 95 GLU A C 1
ATOM 759 O O . GLU A 1 95 ? 12.973 -9.449 -4.115 1.00 84.50 95 GLU A O 1
ATOM 764 N N . GLY A 1 96 ? 11.239 -9.631 -2.704 1.00 81.69 96 GLY A N 1
ATOM 765 C CA . GLY A 1 96 ? 11.758 -8.680 -1.710 1.00 81.69 96 GLY A CA 1
ATOM 766 C C . GLY A 1 96 ? 11.550 -7.194 -2.040 1.00 81.69 96 GLY A C 1
ATOM 767 O O . GLY A 1 96 ? 11.915 -6.343 -1.228 1.00 81.69 96 GLY A O 1
ATOM 768 N N . GLY A 1 97 ? 10.932 -6.875 -3.178 1.00 89.31 97 GLY A N 1
ATOM 769 C CA . GLY A 1 97 ? 10.625 -5.509 -3.596 1.00 89.31 97 GLY A CA 1
ATOM 770 C C . GLY A 1 97 ? 11.766 -4.805 -4.319 1.00 89.31 97 GLY A C 1
ATOM 771 O O . GLY A 1 97 ? 12.950 -5.092 -4.126 1.00 89.31 97 GLY A O 1
ATOM 772 N N . ILE A 1 98 ? 11.394 -3.837 -5.161 1.00 88.69 98 ILE A N 1
ATOM 773 C CA . ILE A 1 98 ? 12.334 -3.095 -6.011 1.00 88.69 98 ILE A CA 1
ATOM 774 C C . ILE A 1 98 ? 13.431 -2.412 -5.186 1.00 88.69 98 ILE A C 1
ATOM 776 O O . ILE A 1 98 ? 14.588 -2.403 -5.601 1.00 88.69 98 ILE A O 1
ATOM 780 N N . GLN A 1 99 ? 13.106 -1.866 -4.011 1.00 86.88 99 GLN A N 1
ATOM 781 C CA . GLN A 1 99 ? 14.091 -1.142 -3.205 1.00 86.88 99 GLN A CA 1
ATOM 782 C C . GLN A 1 99 ? 15.212 -2.053 -2.693 1.00 86.88 99 GLN A C 1
ATOM 784 O O . GLN A 1 99 ? 16.384 -1.679 -2.752 1.00 86.88 99 GLN A O 1
ATOM 789 N N . MET A 1 100 ? 14.863 -3.245 -2.204 1.00 87.75 100 MET A N 1
ATOM 790 C CA . MET A 1 100 ? 15.851 -4.214 -1.727 1.00 87.75 100 MET A CA 1
ATOM 791 C C . MET A 1 100 ? 16.639 -4.804 -2.892 1.00 87.75 100 MET A C 1
ATOM 793 O O . MET A 1 100 ? 17.865 -4.878 -2.820 1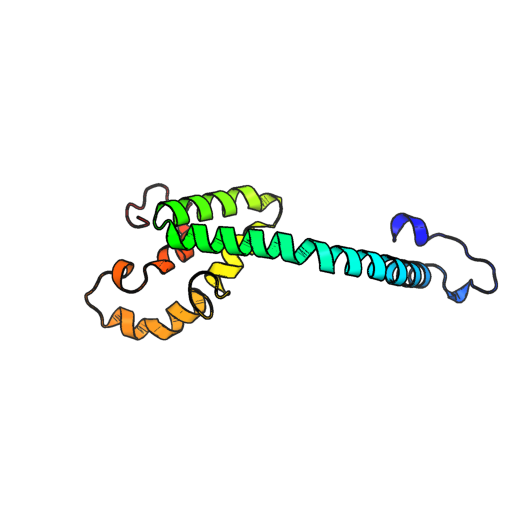.00 87.75 100 MET A O 1
ATOM 797 N N . TYR A 1 101 ? 15.951 -5.149 -3.983 1.00 88.50 101 TYR A N 1
ATOM 798 C CA . TYR A 1 101 ? 16.585 -5.694 -5.177 1.00 88.50 101 TYR A CA 1
ATOM 799 C C . TYR A 1 101 ? 17.625 -4.729 -5.757 1.00 88.50 101 TYR A C 1
ATOM 801 O O . TYR A 1 101 ? 18.766 -5.120 -5.996 1.00 88.50 101 TYR A O 1
ATOM 809 N N . TRP A 1 102 ? 17.270 -3.448 -5.897 1.00 86.62 102 TRP A N 1
ATOM 810 C CA . TRP A 1 102 ? 18.187 -2.404 -6.355 1.00 86.62 102 TRP A CA 1
ATOM 811 C C . TRP A 1 102 ? 19.432 -2.292 -5.470 1.00 86.62 102 TRP A C 1
ATOM 813 O O . TRP A 1 102 ? 20.550 -2.237 -5.976 1.00 86.62 102 TRP A O 1
ATOM 823 N N . ALA A 1 103 ? 19.253 -2.287 -4.146 1.00 88.44 103 ALA A N 1
ATOM 824 C CA . ALA A 1 103 ? 20.363 -2.192 -3.204 1.00 88.44 103 ALA A CA 1
ATOM 825 C C . ALA A 1 103 ? 21.326 -3.387 -3.300 1.00 88.44 103 ALA A C 1
ATOM 827 O O . ALA A 1 103 ? 22.537 -3.206 -3.195 1.00 88.44 103 ALA A O 1
ATOM 828 N N . GLN A 1 104 ? 20.799 -4.592 -3.519 1.00 89.38 104 GLN A N 1
ATOM 829 C CA . GLN A 1 104 ? 21.592 -5.820 -3.611 1.00 89.38 104 GLN A CA 1
ATOM 830 C C . GLN A 1 104 ? 22.371 -5.935 -4.927 1.00 89.38 104 GLN A C 1
ATOM 832 O O . GLN A 1 104 ? 23.498 -6.421 -4.922 1.00 89.38 104 GLN A O 1
ATOM 837 N N . HIS A 1 105 ? 21.806 -5.448 -6.033 1.00 88.00 105 HIS A N 1
ATOM 838 C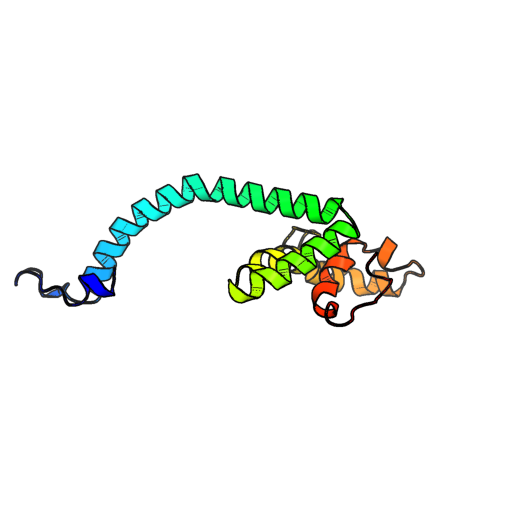 CA . HIS A 1 105 ? 22.378 -5.607 -7.378 1.00 88.00 105 HIS A CA 1
ATOM 839 C C . HIS A 1 105 ? 23.104 -4.345 -7.874 1.00 88.00 105 HIS A C 1
ATOM 841 O O . HIS A 1 105 ? 23.596 -4.288 -8.998 1.00 88.00 105 HIS A O 1
ATOM 847 N N . LEU A 1 106 ? 23.232 -3.324 -7.023 1.00 87.38 106 LEU A N 1
ATOM 848 C CA . LEU A 1 106 ? 23.819 -2.023 -7.361 1.00 87.38 106 LEU A CA 1
ATOM 849 C C . LEU A 1 106 ? 25.246 -2.135 -7.925 1.00 87.38 106 LEU A C 1
ATOM 851 O O . LEU A 1 106 ? 25.596 -1.455 -8.890 1.00 87.38 106 LEU A O 1
ATOM 855 N N . GLN A 1 107 ? 26.068 -3.013 -7.346 1.00 87.31 107 GLN A N 1
ATOM 856 C CA . GLN A 1 107 ? 27.438 -3.238 -7.806 1.00 87.31 107 GLN A CA 1
ATOM 857 C C . GLN A 1 107 ? 27.475 -3.966 -9.156 1.00 87.31 107 GLN A C 1
ATOM 859 O O . GLN A 1 107 ? 28.278 -3.607 -10.014 1.00 87.31 107 GLN A O 1
ATOM 864 N N . GLU A 1 108 ? 26.576 -4.923 -9.379 1.00 86.50 108 GLU A N 1
ATOM 865 C CA . GLU A 1 108 ? 26.440 -5.631 -10.656 1.00 86.50 108 GLU A CA 1
ATOM 866 C C . GLU A 1 108 ? 26.034 -4.665 -11.773 1.00 86.50 108 GLU A C 1
ATOM 868 O O . GLU A 1 108 ? 26.676 -4.615 -12.823 1.00 86.50 108 GLU A O 1
ATOM 873 N N . PHE A 1 109 ? 25.044 -3.810 -11.509 1.00 87.38 109 PHE A N 1
ATOM 874 C CA . PHE A 1 109 ? 24.606 -2.789 -12.458 1.00 87.38 109 PHE A CA 1
ATOM 875 C C . PHE A 1 109 ? 25.711 -1.783 -12.784 1.00 87.38 109 PHE A C 1
ATOM 877 O O . PHE A 1 109 ? 25.823 -1.365 -13.931 1.00 87.38 109 PHE A O 1
ATOM 884 N N . SER A 1 110 ? 26.551 -1.410 -11.811 1.00 85.75 110 SER A N 1
ATOM 885 C CA . SER A 1 110 ? 27.653 -0.465 -12.048 1.00 85.75 110 SER A CA 1
ATOM 886 C C . SER A 1 110 ? 28.766 -1.015 -12.943 1.00 85.75 110 SER A C 1
ATOM 888 O O . SER A 1 110 ? 29.498 -0.242 -13.556 1.00 85.75 110 SER A O 1
ATOM 890 N N . LEU A 1 111 ? 28.914 -2.340 -12.993 1.00 89.50 111 LEU A N 1
ATOM 891 C CA . LEU A 1 111 ? 29.965 -3.021 -13.748 1.00 89.50 111 LEU A CA 1
ATOM 892 C C . LEU A 1 111 ? 29.501 -3.432 -15.151 1.00 89.50 111 LEU A C 1
ATOM 894 O O . LEU A 1 111 ? 30.331 -3.797 -15.983 1.00 89.50 111 LEU A O 1
ATOM 898 N N . SER A 1 112 ? 28.197 -3.370 -15.421 1.00 86.94 112 SER A N 1
ATOM 899 C CA . SER A 1 112 ? 27.627 -3.696 -16.722 1.00 86.94 112 SER A CA 1
ATOM 900 C C . SER A 1 112 ? 27.661 -2.501 -17.676 1.00 86.94 112 SER A C 1
ATOM 902 O O . SER A 1 112 ? 27.412 -1.361 -17.290 1.00 86.94 112 SER A O 1
ATOM 904 N N . ALA A 1 113 ? 27.933 -2.774 -18.953 1.00 86.75 113 ALA A N 1
ATOM 905 C CA . ALA A 1 113 ? 27.790 -1.800 -20.036 1.00 86.75 113 ALA A CA 1
ATOM 906 C C . ALA A 1 113 ? 26.385 -1.829 -20.672 1.00 86.75 113 ALA A C 1
ATOM 908 O O . ALA A 1 113 ? 26.095 -1.028 -21.564 1.00 86.75 113 ALA A O 1
ATOM 909 N N . GLU A 1 114 ? 25.522 -2.760 -20.250 1.00 86.00 114 GLU A N 1
ATOM 910 C CA . GLU A 1 114 ? 24.165 -2.874 -20.774 1.00 86.00 114 GLU A CA 1
ATOM 911 C C . GLU A 1 114 ? 23.216 -1.811 -20.194 1.00 86.00 114 GLU A C 1
ATOM 913 O O . GLU A 1 114 ? 23.381 -1.369 -19.054 1.00 86.00 114 GLU A O 1
ATOM 918 N N . PRO A 1 115 ? 22.177 -1.403 -20.945 1.00 83.50 115 PRO A N 1
ATOM 919 C CA . PRO A 1 115 ? 21.170 -0.482 -20.437 1.00 83.50 115 PRO A CA 1
ATOM 920 C C . PRO A 1 115 ? 20.440 -1.034 -19.203 1.00 83.50 115 PRO A C 1
ATOM 922 O O . PRO A 1 115 ? 19.983 -2.171 -19.189 1.00 83.50 115 PRO A O 1
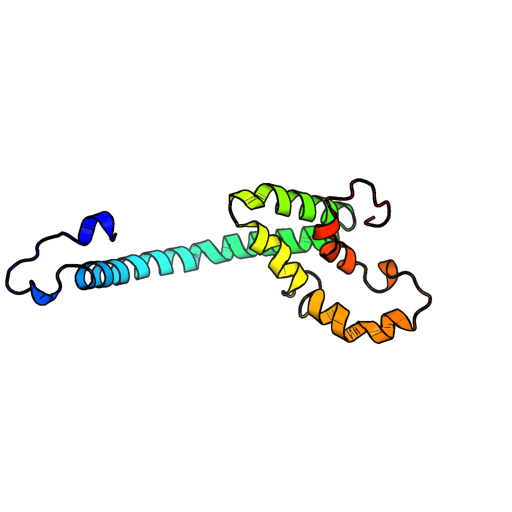ATOM 925 N N . LEU A 1 116 ? 20.170 -0.180 -18.211 1.00 79.75 116 LEU A N 1
ATOM 926 C CA . LEU A 1 116 ? 19.360 -0.549 -17.035 1.00 79.75 116 LEU A CA 1
ATOM 927 C C . LEU A 1 116 ? 17.976 -1.104 -17.390 1.00 79.75 116 LEU A C 1
ATOM 929 O O . LEU A 1 116 ? 17.407 -1.879 -16.635 1.00 79.75 116 LEU A O 1
ATOM 933 N N . LYS A 1 117 ? 17.439 -0.733 -18.551 1.00 77.19 117 LYS A N 1
ATOM 934 C CA . LYS A 1 117 ? 16.168 -1.255 -19.046 1.00 77.19 117 LYS A CA 1
ATOM 935 C C . LYS A 1 117 ? 16.231 -2.746 -19.418 1.00 77.19 117 LYS A C 1
ATOM 937 O O . LYS A 1 117 ? 15.206 -3.412 -19.323 1.00 77.19 117 LYS A O 1
ATOM 942 N N . SER A 1 118 ? 17.390 -3.268 -19.841 1.00 81.00 118 SER A N 1
ATOM 943 C CA . SER A 1 118 ? 17.572 -4.709 -20.082 1.00 81.00 118 SER A CA 1
ATOM 944 C C . SER A 1 118 ? 17.892 -5.457 -18.792 1.00 81.00 118 SER A C 1
ATOM 946 O O . SER A 1 118 ? 17.335 -6.524 -18.559 1.00 81.00 118 SER A O 1
ATOM 948 N N . LEU A 1 119 ? 18.731 -4.872 -17.933 1.00 82.38 119 LEU A N 1
ATOM 949 C CA . LEU A 1 119 ? 19.157 -5.486 -16.671 1.00 82.38 119 LEU A CA 1
ATOM 950 C C . LEU A 1 119 ? 18.063 -5.474 -15.596 1.00 82.38 119 LEU A C 1
ATOM 952 O O . LEU A 1 119 ? 17.975 -6.386 -14.779 1.00 82.38 119 LEU A O 1
ATOM 956 N N . PHE A 1 120 ? 17.235 -4.429 -15.578 1.00 84.25 120 PHE A N 1
ATOM 957 C CA . PHE A 1 120 ? 16.220 -4.212 -14.556 1.00 84.25 120 PHE A CA 1
ATOM 958 C C . PHE A 1 120 ? 14.950 -3.528 -15.106 1.00 84.25 120 PHE A C 1
ATOM 960 O O . PHE A 1 120 ? 14.655 -2.376 -14.766 1.00 84.25 120 PHE A O 1
ATOM 967 N N . PRO A 1 121 ? 14.155 -4.229 -15.940 1.00 79.56 121 PRO A N 1
ATOM 968 C CA . PRO A 1 121 ? 12.949 -3.665 -16.558 1.00 79.56 121 PRO A CA 1
ATOM 969 C C . PRO A 1 121 ? 11.891 -3.230 -15.529 1.00 79.56 121 PRO A C 1
ATOM 971 O O . PRO A 1 121 ? 11.230 -2.207 -15.704 1.00 79.56 121 PRO A O 1
ATOM 974 N N . GLU A 1 122 ? 11.786 -3.950 -14.409 1.00 81.44 122 GLU A N 1
ATOM 975 C CA . GLU A 1 122 ? 10.864 -3.643 -13.306 1.00 81.44 122 GLU A CA 1
ATOM 976 C C . GLU A 1 122 ? 11.213 -2.337 -12.566 1.00 81.44 122 GLU A C 1
ATOM 978 O O . GLU A 1 122 ? 10.373 -1.752 -11.876 1.00 81.44 122 GLU A O 1
ATOM 983 N N . GLY A 1 123 ? 12.430 -1.813 -12.753 1.00 79.31 123 GLY A N 1
ATOM 984 C CA . GLY A 1 123 ? 12.851 -0.520 -12.213 1.00 79.31 123 GLY A CA 1
ATOM 985 C C . GLY A 1 123 ? 12.013 0.658 -12.712 1.00 79.31 123 GLY A C 1
ATOM 986 O O . GLY A 1 123 ? 11.945 1.687 -12.037 1.00 79.31 123 GLY A O 1
ATOM 987 N N . GLY A 1 124 ? 11.301 0.502 -13.835 1.00 76.88 124 GLY A N 1
ATOM 988 C CA . GLY A 1 124 ? 10.359 1.501 -14.345 1.00 76.88 124 GLY A CA 1
ATOM 989 C C . GLY A 1 124 ? 9.256 1.864 -13.343 1.00 76.88 124 GLY A C 1
ATOM 990 O O . GLY A 1 124 ? 8.888 3.034 -13.235 1.00 76.88 124 GLY A O 1
ATOM 991 N N . PHE A 1 125 ? 8.794 0.907 -12.530 1.00 81.06 125 PHE A N 1
ATOM 992 C CA . PHE A 1 125 ? 7.788 1.159 -11.491 1.00 81.06 125 PHE A CA 1
ATOM 993 C C . PHE A 1 125 ? 8.328 1.999 -10.326 1.00 81.06 125 PHE A C 1
ATOM 995 O O . PHE A 1 125 ? 7.561 2.698 -9.667 1.00 81.06 125 PHE A O 1
ATOM 1002 N N . ALA A 1 126 ? 9.643 2.010 -10.080 1.00 76.56 126 ALA A N 1
ATOM 1003 C CA . ALA A 1 126 ? 10.256 2.859 -9.054 1.00 76.56 126 ALA A CA 1
ATOM 1004 C C . ALA A 1 126 ? 10.368 4.336 -9.467 1.00 76.56 126 ALA A C 1
ATOM 1006 O O . ALA A 1 126 ? 10.538 5.203 -8.611 1.00 76.56 126 ALA A O 1
ATOM 1007 N N . LEU A 1 127 ? 10.199 4.652 -10.754 1.00 68.44 127 LEU A N 1
ATOM 1008 C CA . LEU A 1 127 ? 10.240 6.024 -11.272 1.00 68.44 127 LEU A CA 1
ATOM 1009 C C . LEU A 1 127 ? 8.909 6.776 -11.118 1.00 68.44 127 LEU A C 1
ATOM 1011 O O . LEU A 1 127 ? 8.768 7.896 -11.606 1.00 68.44 127 LEU A O 1
ATOM 1015 N N . HIS A 1 128 ? 7.939 6.213 -10.403 1.00 62.94 128 HIS A N 1
ATOM 1016 C CA . HIS A 1 128 ? 6.626 6.816 -10.182 1.00 62.94 128 HIS A CA 1
ATOM 1017 C C . HIS A 1 128 ? 6.671 8.189 -9.486 1.00 62.94 128 HIS A C 1
ATOM 1019 O O . HIS A 1 128 ? 5.877 9.083 -9.802 1.00 62.94 128 HIS A O 1
ATOM 1025 N N . GLY A 1 129 ? 7.679 8.423 -8.637 1.00 55.12 129 GLY A N 1
ATOM 1026 C CA . GLY A 1 129 ? 7.968 9.733 -8.039 1.00 55.12 129 GLY A CA 1
ATOM 1027 C C . GLY A 1 129 ? 8.439 10.797 -9.045 1.00 55.12 129 GLY A C 1
ATOM 1028 O O . GLY A 1 129 ? 8.238 11.992 -8.818 1.00 55.12 129 GLY A O 1
ATOM 1029 N N . ASN A 1 130 ? 8.976 10.383 -10.199 1.00 56.38 130 ASN A N 1
ATOM 1030 C CA . ASN A 1 130 ? 9.387 11.270 -11.294 1.00 56.38 130 ASN A CA 1
ATOM 1031 C C . ASN A 1 130 ? 8.238 11.635 -12.241 1.00 56.38 130 ASN A C 1
ATOM 1033 O O . ASN A 1 130 ? 8.441 12.385 -13.191 1.00 56.38 130 ASN A O 1
ATOM 1037 N N . SER A 1 131 ? 7.006 11.203 -11.959 1.00 50.78 131 SER A N 1
ATOM 1038 C CA . SER A 1 131 ? 5.810 11.543 -12.745 1.00 50.78 131 SER A CA 1
ATOM 1039 C C . SER A 1 131 ? 5.495 13.051 -12.811 1.00 50.78 131 SER A C 1
ATOM 1041 O O . SER A 1 131 ? 4.600 13.469 -13.547 1.00 50.78 131 SER A O 1
ATOM 1043 N N . LYS A 1 132 ? 6.184 13.902 -12.031 1.00 47.03 132 LYS A N 1
ATOM 1044 C CA . LYS A 1 132 ? 6.134 15.372 -12.175 1.00 47.03 132 LYS A CA 1
ATOM 1045 C C . LYS A 1 132 ? 6.937 15.884 -13.381 1.00 47.03 132 LYS A C 1
ATOM 1047 O O . LYS A 1 132 ? 6.703 17.007 -13.814 1.00 47.03 132 LYS A O 1
ATOM 1052 N N . ILE A 1 133 ? 7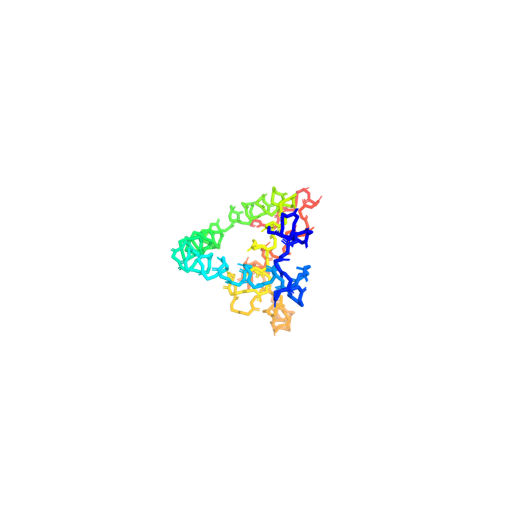.827 15.067 -13.943 1.00 49.00 133 ILE A N 1
ATOM 1053 C CA . ILE A 1 133 ? 8.542 15.327 -15.194 1.00 49.00 133 ILE A CA 1
ATOM 1054 C C . ILE A 1 133 ? 7.729 14.684 -16.326 1.00 49.00 133 ILE A C 1
ATOM 1056 O O . ILE A 1 133 ? 7.980 13.557 -16.748 1.00 49.00 133 ILE A O 1
ATOM 1060 N N . PHE A 1 134 ? 6.692 15.381 -16.794 1.00 40.53 134 PHE A N 1
ATOM 1061 C CA . PHE A 1 134 ? 6.015 14.998 -18.035 1.00 40.53 134 PHE A CA 1
ATOM 1062 C C . PHE A 1 134 ? 7.039 15.042 -19.185 1.00 40.53 134 PHE A C 1
ATOM 1064 O O . PHE A 1 134 ? 7.578 16.107 -19.472 1.00 40.53 134 PHE A O 1
ATOM 1071 N N . GLY A 1 135 ? 7.315 13.900 -19.830 1.00 42.12 135 GLY A N 1
ATOM 1072 C CA . GLY A 1 135 ? 8.150 13.838 -21.041 1.00 42.12 135 GLY A CA 1
ATOM 1073 C C . GLY A 1 135 ? 9.461 13.045 -20.961 1.00 42.12 135 GLY A C 1
ATOM 1074 O O . GLY A 1 135 ? 10.244 13.113 -21.905 1.00 42.12 135 GLY A O 1
ATOM 1075 N N . ALA A 1 136 ? 9.731 12.268 -19.907 1.00 41.00 136 ALA A N 1
ATOM 1076 C CA . ALA A 1 136 ? 10.873 11.349 -19.925 1.00 41.00 136 ALA A CA 1
ATOM 1077 C C . ALA A 1 136 ? 10.593 10.158 -20.868 1.00 41.00 136 ALA A C 1
ATOM 1079 O O . ALA A 1 136 ? 9.970 9.172 -20.472 1.00 41.00 136 ALA A O 1
ATOM 1080 N N . VAL A 1 137 ? 11.076 10.240 -22.113 1.00 42.72 137 VAL A N 1
ATOM 1081 C CA . VAL A 1 137 ? 11.030 9.197 -23.170 1.00 42.72 137 VAL A CA 1
ATOM 1082 C C . VAL A 1 137 ? 11.936 7.987 -22.830 1.00 42.72 137 VAL A C 1
ATOM 1084 O O . VAL A 1 137 ? 12.586 7.402 -23.683 1.00 42.72 137 VAL A O 1
ATOM 1087 N N . GLY A 1 138 ? 12.020 7.616 -21.552 1.00 45.97 138 GLY A N 1
ATOM 1088 C CA . GLY A 1 138 ? 12.831 6.502 -21.045 1.00 45.97 138 GLY A CA 1
ATOM 1089 C C . GLY A 1 138 ? 12.095 5.587 -20.067 1.00 45.97 138 GLY A C 1
ATOM 1090 O O . GLY A 1 138 ? 12.703 4.669 -19.531 1.00 45.97 138 GLY A O 1
ATOM 1091 N N . ILE A 1 139 ? 10.802 5.833 -19.823 1.00 46.88 139 ILE A N 1
ATOM 1092 C CA . ILE A 1 139 ? 9.929 4.948 -19.028 1.00 46.88 139 ILE A CA 1
ATOM 1093 C C . ILE A 1 139 ? 9.294 3.853 -19.914 1.00 46.88 139 ILE A C 1
ATOM 1095 O O . ILE A 1 139 ? 8.769 2.865 -19.407 1.00 46.88 139 ILE A O 1
ATOM 1099 N N . SER A 1 140 ? 9.365 4.009 -21.242 1.00 40.41 140 SER A N 1
ATOM 1100 C CA . SER A 1 140 ? 8.954 3.004 -22.229 1.00 40.41 140 SER A CA 1
ATOM 1101 C C . SER A 1 140 ? 10.093 2.111 -22.640 1.00 40.41 140 SER A C 1
ATOM 1103 O O . SER A 1 140 ? 11.171 2.659 -22.979 1.00 40.41 140 SER A O 1
#

Radius of gyration: 23.39 Å; Cα contacts (8 Å, |Δi|>4): 106; chains: 1; bounding box: 58×30×62 Å